Protein AF-A0A2N5MGF4-F1 (afdb_monomer_lite)

Foldseek 3Di:
DVPVLVVVLVVLVVCVVVVNFKDKDFDPPPRVVVVVVVAWDDPDPPDRITMHTDD

pLDDT: mean 87.49, std 9.1, range [58.94, 97.44]

Structure (mmCIF, N/CA/C/O backbone):
data_AF-A0A2N5MGF4-F1
#
_entry.id   AF-A0A2N5MGF4-F1
#
loop_
_atom_site.group_PDB
_atom_site.id
_atom_site.type_symbol
_atom_site.label_atom_id
_atom_site.label_alt_id
_atom_site.label_comp_id
_atom_site.label_asym_id
_atom_site.label_entity_id
_atom_site.label_seq_id
_atom_site.pdbx_PDB_ins_code
_atom_site.Cartn_x
_atom_site.Cartn_y
_atom_site.Cartn_z
_atom_site.occupancy
_atom_site.B_iso_or_equiv
_atom_site.auth_seq_id
_atom_site.auth_comp_id
_atom_site.auth_asym_id
_atom_site.auth_atom_id
_atom_site.pdbx_PDB_model_num
ATOM 1 N N . MET A 1 1 ? 14.279 -8.701 -0.501 1.00 58.94 1 MET A N 1
ATOM 2 C CA . MET A 1 1 ? 13.299 -7.588 -0.586 1.00 58.94 1 MET A CA 1
ATOM 3 C C . MET A 1 1 ? 12.220 -7.716 0.503 1.00 58.94 1 MET A C 1
ATOM 5 O O . MET A 1 1 ? 11.044 -7.818 0.184 1.00 58.94 1 MET A O 1
ATOM 9 N N . GLU A 1 2 ? 12.577 -7.720 1.791 1.00 73.00 2 GLU A N 1
ATOM 10 C CA . GLU A 1 2 ? 11.570 -7.827 2.872 1.00 73.00 2 GLU A CA 1
ATOM 11 C C . GLU A 1 2 ? 11.150 -6.473 3.458 1.00 73.00 2 GLU A C 1
ATOM 13 O O . GLU A 1 2 ? 10.014 -6.319 3.900 1.00 73.00 2 GLU A O 1
ATOM 18 N N . LEU A 1 3 ? 12.033 -5.468 3.422 1.00 90.31 3 LEU A N 1
ATOM 19 C CA . LEU A 1 3 ? 11.759 -4.164 4.028 1.00 90.31 3 LEU A CA 1
ATOM 20 C C . LEU A 1 3 ? 10.599 -3.434 3.341 1.00 90.31 3 LEU A C 1
ATOM 22 O O . LEU A 1 3 ? 9.692 -2.963 4.017 1.00 90.31 3 LEU A O 1
ATOM 26 N N . GLY A 1 4 ? 10.589 -3.398 2.004 1.00 90.44 4 GLY A N 1
ATOM 27 C CA . GLY A 1 4 ? 9.529 -2.725 1.246 1.00 90.44 4 GLY A CA 1
ATOM 28 C C . GLY A 1 4 ? 8.140 -3.277 1.569 1.00 90.44 4 GLY A C 1
ATOM 29 O O . GLY A 1 4 ? 7.204 -2.508 1.767 1.00 90.44 4 GLY A O 1
ATOM 30 N N . ARG A 1 5 ? 8.017 -4.605 1.699 1.00 91.75 5 ARG A N 1
ATOM 31 C CA . ARG A 1 5 ? 6.758 -5.256 2.080 1.00 91.75 5 ARG A CA 1
ATOM 32 C C . ARG A 1 5 ? 6.309 -4.812 3.475 1.00 91.75 5 ARG A C 1
ATOM 34 O O . ARG A 1 5 ? 5.188 -4.336 3.613 1.00 91.75 5 ARG A O 1
ATOM 41 N N . LYS A 1 6 ? 7.205 -4.880 4.469 1.00 94.75 6 LYS A N 1
ATOM 42 C CA . LYS A 1 6 ? 6.917 -4.468 5.855 1.00 94.75 6 LYS A CA 1
ATOM 43 C C . LYS A 1 6 ? 6.499 -2.998 5.953 1.00 94.75 6 LYS A C 1
ATOM 45 O O . LYS A 1 6 ? 5.621 -2.662 6.741 1.00 94.75 6 LYS A O 1
ATOM 50 N N . VAL A 1 7 ? 7.111 -2.120 5.158 1.00 94.81 7 VAL A N 1
ATOM 51 C CA . VAL A 1 7 ? 6.732 -0.699 5.096 1.00 94.81 7 VAL A CA 1
ATOM 52 C C . VAL A 1 7 ? 5.302 -0.544 4.577 1.00 94.81 7 VAL A C 1
ATOM 54 O O . VAL A 1 7 ? 4.501 0.135 5.215 1.00 94.81 7 VAL A O 1
ATOM 57 N N . VAL A 1 8 ? 4.957 -1.195 3.462 1.00 94.12 8 VAL A N 1
ATOM 58 C CA . VAL A 1 8 ? 3.608 -1.095 2.881 1.00 94.12 8 VAL A CA 1
ATOM 59 C C . VAL A 1 8 ? 2.547 -1.699 3.800 1.00 94.12 8 VAL A C 1
ATOM 61 O O . VAL A 1 8 ? 1.496 -1.093 3.981 1.00 94.12 8 VAL A O 1
ATOM 64 N N . GLU A 1 9 ? 2.827 -2.837 4.436 1.00 94.69 9 GLU A N 1
ATOM 65 C CA . GLU A 1 9 ? 1.917 -3.457 5.408 1.00 94.69 9 GLU A CA 1
ATOM 66 C C . GLU A 1 9 ? 1.638 -2.521 6.594 1.00 94.69 9 GLU A C 1
ATOM 68 O O . GLU A 1 9 ? 0.478 -2.278 6.925 1.00 94.69 9 GLU A O 1
ATOM 73 N N . ARG A 1 10 ? 2.676 -1.892 7.165 1.00 95.69 10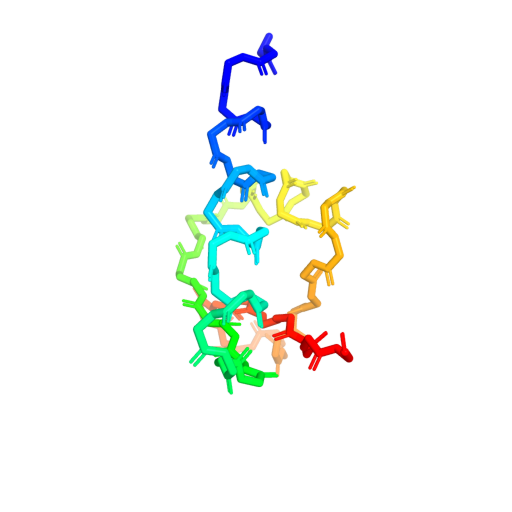 ARG A N 1
ATOM 74 C CA . ARG A 1 10 ? 2.510 -0.908 8.251 1.00 95.69 10 ARG A CA 1
ATOM 75 C C . ARG A 1 10 ? 1.715 0.326 7.822 1.00 95.69 10 ARG A C 1
ATOM 77 O O . ARG A 1 10 ? 0.937 0.855 8.614 1.00 95.69 10 ARG A O 1
ATOM 84 N N . LEU A 1 11 ? 1.898 0.796 6.587 1.00 95.50 11 LEU A N 1
ATOM 85 C CA . LEU A 1 11 ? 1.110 1.909 6.051 1.00 95.50 11 LEU A CA 1
ATOM 86 C C . LEU A 1 11 ? -0.365 1.525 5.902 1.00 95.50 11 LEU A C 1
ATOM 88 O O . LEU A 1 11 ? -1.226 2.287 6.330 1.00 95.50 11 LEU A O 1
ATOM 92 N N . ILE A 1 12 ? -0.657 0.334 5.369 1.00 95.56 12 ILE A N 1
ATOM 93 C CA . ILE A 1 12 ? -2.027 -0.188 5.260 1.00 95.56 12 ILE A CA 1
ATOM 94 C C . ILE A 1 12 ? -2.685 -0.274 6.641 1.00 95.56 12 ILE A C 1
ATOM 96 O O . ILE A 1 12 ? -3.815 0.181 6.812 1.00 95.56 12 ILE A O 1
ATOM 100 N N . GLU A 1 13 ? -1.986 -0.821 7.637 1.00 96.06 13 GLU A N 1
ATOM 101 C CA . GLU A 1 13 ? -2.492 -0.904 9.011 1.00 96.06 13 GLU A CA 1
ATOM 102 C C . GLU A 1 13 ? -2.784 0.471 9.608 1.00 96.06 13 GLU A C 1
ATOM 104 O O . GLU A 1 13 ? -3.824 0.656 10.240 1.00 96.06 13 GLU A O 1
ATOM 109 N N . LYS A 1 14 ? -1.895 1.448 9.395 1.00 97.19 14 LYS A N 1
ATOM 110 C CA . LYS A 1 14 ? -2.137 2.823 9.835 1.00 97.19 14 LYS A CA 1
ATOM 111 C C . LYS A 1 14 ? -3.377 3.399 9.157 1.00 97.19 14 LYS A C 1
ATOM 113 O O . LYS A 1 14 ? -4.248 3.914 9.843 1.00 97.19 14 LYS A O 1
ATOM 118 N N . CYS A 1 15 ? -3.501 3.252 7.840 1.00 96.25 15 CYS A N 1
ATOM 119 C CA . CYS A 1 15 ? -4.674 3.709 7.101 1.00 96.25 15 CYS A CA 1
ATOM 120 C C . CYS A 1 15 ? -5.975 3.083 7.625 1.00 96.25 15 CYS A C 1
ATOM 122 O O . CYS A 1 15 ? -6.951 3.804 7.807 1.00 96.25 15 CYS A O 1
ATOM 124 N N . ARG A 1 16 ? -5.980 1.781 7.942 1.00 94.81 16 ARG A N 1
ATOM 125 C CA . ARG A 1 16 ? -7.135 1.112 8.570 1.00 94.81 16 ARG A CA 1
ATOM 126 C C . ARG A 1 16 ? -7.502 1.737 9.915 1.00 94.81 16 ARG A C 1
ATOM 128 O O . ARG A 1 16 ? -8.666 2.050 10.136 1.00 94.81 16 ARG A O 1
ATOM 135 N N . LYS A 1 17 ? -6.515 1.946 10.795 1.00 97.25 17 LYS A N 1
ATOM 136 C CA . LYS A 1 17 ? -6.723 2.554 12.124 1.00 97.25 17 LYS A CA 1
ATOM 137 C C . LYS A 1 17 ? -7.291 3.972 12.041 1.00 97.25 17 LYS A C 1
ATOM 139 O O . LYS A 1 17 ? -8.092 4.349 12.884 1.00 97.25 17 LYS A O 1
ATOM 144 N N . GLU A 1 18 ? -6.907 4.721 11.013 1.00 97.44 18 GLU A N 1
ATOM 145 C CA . GLU A 1 18 ? -7.379 6.086 10.741 1.00 97.44 18 GLU A CA 1
ATOM 146 C C . GLU A 1 18 ? -8.717 6.117 9.966 1.00 97.44 18 GLU A C 1
ATOM 148 O O . GLU A 1 18 ? -9.184 7.181 9.566 1.00 97.44 18 GLU A O 1
ATOM 153 N N . GLY A 1 19 ? -9.341 4.963 9.693 1.00 95.38 19 GLY A N 1
ATOM 154 C CA . GLY A 1 19 ? -10.614 4.886 8.966 1.00 95.38 19 GLY A CA 1
ATOM 155 C C . GLY A 1 19 ? -10.514 5.179 7.462 1.00 95.38 19 GLY A C 1
ATOM 156 O O . GLY A 1 19 ? -11.531 5.422 6.805 1.00 95.38 19 GLY A O 1
ATOM 157 N N . ILE A 1 20 ? -9.310 5.145 6.883 1.00 96.94 20 ILE A N 1
ATOM 158 C CA . ILE A 1 20 ? -9.101 5.299 5.440 1.00 96.94 20 ILE A CA 1
ATOM 159 C C . ILE A 1 20 ? -9.566 4.022 4.737 1.00 96.94 20 ILE A C 1
ATOM 161 O O . ILE A 1 20 ? -9.032 2.939 4.955 1.00 96.94 20 ILE A O 1
ATOM 165 N N . LYS A 1 21 ? -10.535 4.165 3.829 1.00 94.00 21 LYS A N 1
ATOM 166 C CA . LYS A 1 21 ? -11.201 3.034 3.156 1.00 94.00 21 LYS A CA 1
ATOM 167 C C . LYS A 1 21 ? -10.543 2.597 1.849 1.00 94.00 21 LYS A C 1
ATOM 169 O O . LYS A 1 21 ? -10.858 1.538 1.311 1.00 94.00 21 LYS A O 1
ATOM 174 N N . LYS A 1 22 ? -9.667 3.427 1.280 1.00 93.50 22 LYS A N 1
ATOM 175 C CA . LYS A 1 22 ? -9.104 3.209 -0.056 1.00 93.50 22 LYS A CA 1
ATOM 176 C C . LYS A 1 22 ? -7.700 3.781 -0.152 1.00 93.50 22 LYS A C 1
ATOM 178 O O . LYS A 1 22 ? -7.490 4.945 0.174 1.00 93.50 22 LYS A O 1
ATOM 183 N N . ILE A 1 23 ? -6.768 2.983 -0.665 1.00 93.69 23 ILE A N 1
ATOM 184 C CA . ILE A 1 23 ? -5.412 3.430 -1.000 1.00 93.69 23 ILE A CA 1
ATOM 185 C C . ILE A 1 23 ? -5.194 3.223 -2.494 1.00 93.69 23 ILE A C 1
ATOM 187 O O . ILE A 1 23 ? -5.563 2.184 -3.045 1.00 93.69 23 ILE A O 1
ATOM 191 N N . GLN A 1 24 ? -4.583 4.208 -3.151 1.00 92.44 24 GLN A N 1
ATOM 192 C CA . GLN A 1 24 ? -4.159 4.114 -4.544 1.00 92.44 24 GLN A CA 1
ATOM 193 C C . GLN A 1 24 ? -2.672 4.418 -4.643 1.00 92.44 24 GLN A C 1
ATOM 195 O O . GLN A 1 24 ? -2.184 5.341 -3.994 1.00 92.44 24 GLN A O 1
ATOM 200 N N . VAL A 1 25 ? -1.963 3.648 -5.461 1.00 89.31 25 VAL A N 1
ATOM 201 C CA . VAL A 1 25 ? -0.543 3.874 -5.733 1.00 89.31 25 VAL A CA 1
ATOM 202 C C . VAL A 1 25 ? -0.291 3.818 -7.229 1.00 89.31 25 VAL A C 1
ATOM 204 O O . VAL A 1 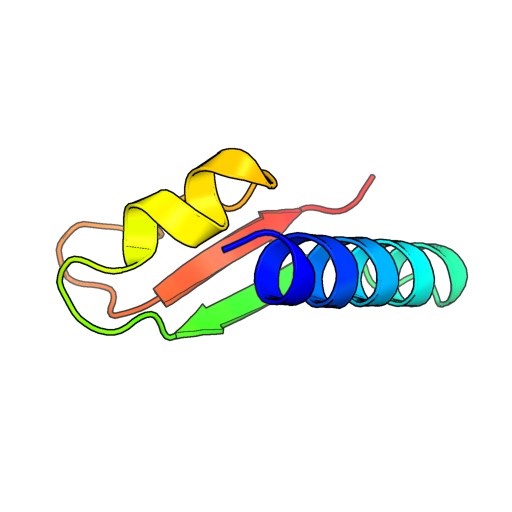25 ? -0.942 3.065 -7.956 1.00 89.31 25 VAL A O 1
ATOM 207 N N . PHE A 1 26 ? 0.671 4.609 -7.687 1.00 88.31 26 PHE A N 1
ATOM 208 C CA . PHE A 1 26 ? 1.232 4.474 -9.023 1.00 88.31 26 PHE A CA 1
ATOM 209 C C . PHE A 1 26 ? 2.418 3.520 -8.939 1.00 88.31 26 PHE A C 1
ATOM 211 O O . PHE A 1 26 ? 3.304 3.687 -8.100 1.00 88.31 26 PHE A O 1
ATOM 218 N N . ALA A 1 27 ? 2.411 2.489 -9.775 1.00 83.69 27 ALA A N 1
ATOM 219 C CA . ALA A 1 27 ? 3.497 1.527 -9.851 1.00 83.69 27 ALA A CA 1
ATOM 220 C C . ALA A 1 27 ? 4.151 1.668 -11.220 1.00 83.69 27 ALA A C 1
ATOM 222 O O . ALA A 1 27 ? 3.458 1.660 -12.235 1.00 83.69 27 ALA A O 1
ATOM 223 N N . ALA A 1 28 ? 5.480 1.778 -11.237 1.00 81.88 28 ALA A N 1
ATOM 224 C CA . ALA A 1 28 ? 6.230 1.693 -12.481 1.00 81.88 28 ALA A CA 1
ATOM 225 C C . ALA A 1 28 ? 5.927 0.367 -13.197 1.00 81.88 28 ALA A C 1
ATOM 227 O O . ALA A 1 28 ? 5.604 -0.644 -12.557 1.00 81.88 28 ALA A O 1
ATOM 228 N N . GLU A 1 29 ? 6.058 0.376 -14.519 1.00 79.00 29 GLU A N 1
ATOM 229 C CA . GLU A 1 29 ? 5.848 -0.805 -15.347 1.00 79.00 29 GLU A CA 1
ATOM 230 C C . GLU A 1 29 ? 6.706 -1.988 -14.860 1.00 79.00 29 GLU A C 1
ATOM 232 O O . GLU A 1 29 ? 7.869 -1.839 -14.478 1.00 79.00 29 GLU A O 1
ATOM 237 N N . GLY A 1 30 ? 6.097 -3.172 -14.767 1.00 80.44 30 GLY A N 1
ATOM 238 C CA . GLY A 1 30 ? 6.727 -4.387 -14.247 1.00 80.44 30 GLY A CA 1
ATOM 239 C C . GLY A 1 30 ? 6.826 -4.477 -12.715 1.00 80.44 30 GLY A C 1
ATOM 240 O O . GLY A 1 30 ? 7.212 -5.525 -12.192 1.00 80.44 30 GLY A O 1
ATOM 241 N N . LYS A 1 31 ? 6.467 -3.430 -11.953 1.00 84.62 31 LYS A N 1
ATOM 242 C CA . LYS A 1 31 ? 6.507 -3.432 -10.472 1.00 84.62 31 LYS A CA 1
ATOM 243 C C . LYS A 1 31 ? 5.149 -3.684 -9.811 1.00 84.62 31 LYS A C 1
ATOM 245 O O . LYS A 1 31 ? 5.073 -3.768 -8.586 1.00 84.62 31 LYS A O 1
ATOM 250 N N . GLN A 1 32 ? 4.082 -3.879 -10.582 1.00 84.50 32 GLN A N 1
ATOM 251 C CA . GLN A 1 32 ? 2.727 -4.113 -10.067 1.00 84.50 32 GLN A CA 1
ATOM 252 C C . GLN A 1 32 ? 2.639 -5.395 -9.225 1.00 84.50 32 GLN A C 1
ATOM 254 O O . GLN A 1 32 ? 1.940 -5.430 -8.212 1.00 84.50 32 GLN A O 1
ATOM 259 N N . ASN A 1 33 ? 3.414 -6.426 -9.584 1.00 87.88 33 ASN A N 1
ATOM 260 C CA . ASN A 1 33 ? 3.456 -7.700 -8.859 1.00 87.88 33 ASN A CA 1
ATOM 261 C C . ASN A 1 33 ? 3.888 -7.561 -7.394 1.00 87.88 33 ASN A C 1
ATOM 263 O O . ASN A 1 33 ? 3.528 -8.406 -6.578 1.00 87.88 33 ASN A O 1
ATOM 267 N N . PHE A 1 34 ? 4.637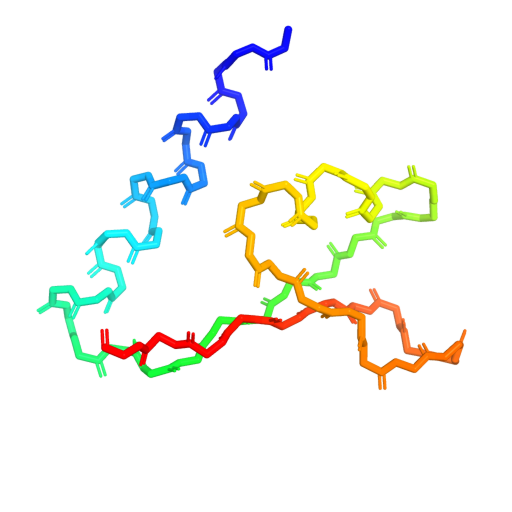 -6.515 -7.036 1.00 90.38 34 PHE A N 1
ATOM 268 C CA . PHE A 1 34 ? 4.961 -6.242 -5.637 1.00 90.38 34 PHE A CA 1
ATOM 269 C C . PHE A 1 34 ? 3.701 -5.878 -4.836 1.00 90.38 34 PHE A C 1
ATOM 271 O O . PHE A 1 34 ? 3.441 -6.480 -3.798 1.00 90.38 34 PHE A O 1
ATOM 278 N N . TYR A 1 35 ? 2.880 -4.960 -5.354 1.00 90.75 35 TYR A N 1
ATOM 279 C CA . TYR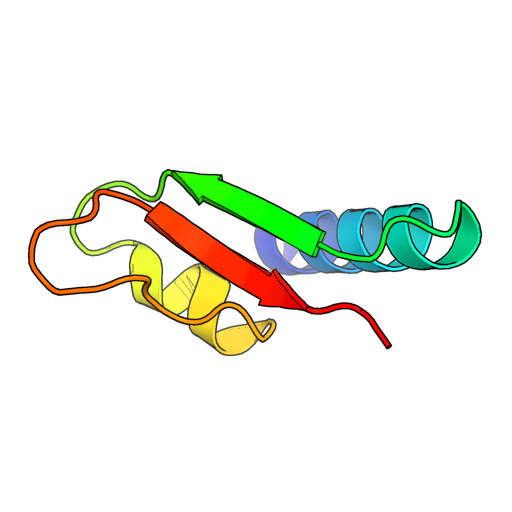 A 1 35 ? 1.670 -4.481 -4.682 1.00 90.75 35 TYR A CA 1
ATOM 280 C C . TYR A 1 35 ? 0.524 -5.505 -4.710 1.00 90.75 35 TYR A C 1
ATOM 282 O O . TYR A 1 35 ? -0.247 -5.591 -3.754 1.00 90.75 35 TYR A O 1
ATOM 290 N N . LYS A 1 36 ? 0.451 -6.347 -5.752 1.00 90.06 36 LYS A N 1
ATOM 291 C CA . LYS A 1 36 ? -0.518 -7.459 -5.824 1.00 90.06 36 LYS A CA 1
ATOM 292 C C . LYS A 1 36 ? -0.391 -8.425 -4.642 1.00 90.06 36 LYS A C 1
ATOM 294 O O . LYS A 1 36 ? -1.397 -8.875 -4.106 1.00 90.06 36 LYS A O 1
ATOM 299 N N . LYS A 1 37 ? 0.835 -8.685 -4.174 1.00 91.12 37 LYS A N 1
ATOM 300 C CA . LYS A 1 37 ? 1.099 -9.579 -3.027 1.00 91.12 37 LYS A CA 1
ATOM 301 C C . LYS A 1 37 ? 0.571 -9.053 -1.691 1.00 91.12 37 LYS A C 1
ATOM 303 O O . LYS A 1 37 ? 0.446 -9.832 -0.756 1.00 91.12 37 LYS A O 1
ATOM 308 N N . VAL A 1 38 ? 0.290 -7.754 -1.595 1.00 90.25 38 VAL A N 1
ATOM 309 C CA . VAL A 1 38 ? -0.221 -7.095 -0.381 1.00 90.25 38 VAL A CA 1
ATOM 310 C C . VAL A 1 38 ? -1.675 -6.627 -0.540 1.00 90.25 38 VAL A C 1
ATOM 312 O O . VAL A 1 38 ? -2.164 -5.853 0.275 1.00 90.25 38 VAL A O 1
ATOM 315 N N . GLY A 1 39 ? -2.377 -7.111 -1.573 1.00 90.88 39 GLY A N 1
ATOM 316 C CA . GLY A 1 39 ? -3.822 -6.925 -1.752 1.00 90.88 39 GLY A CA 1
ATOM 317 C C . GLY A 1 39 ? -4.241 -5.796 -2.697 1.00 90.88 39 GLY A C 1
ATOM 318 O O . GLY A 1 39 ? -5.436 -5.554 -2.847 1.00 90.88 39 GLY A O 1
ATOM 319 N N . PHE A 1 40 ? -3.305 -5.105 -3.356 1.00 93.69 40 PHE A N 1
ATOM 320 C CA . PHE A 1 40 ? -3.672 -4.138 -4.394 1.00 93.69 40 PHE A CA 1
ATOM 321 C C . PHE A 1 40 ? -4.093 -4.844 -5.687 1.00 93.69 40 PHE A C 1
ATOM 323 O O . PHE A 1 40 ? -3.470 -5.811 -6.119 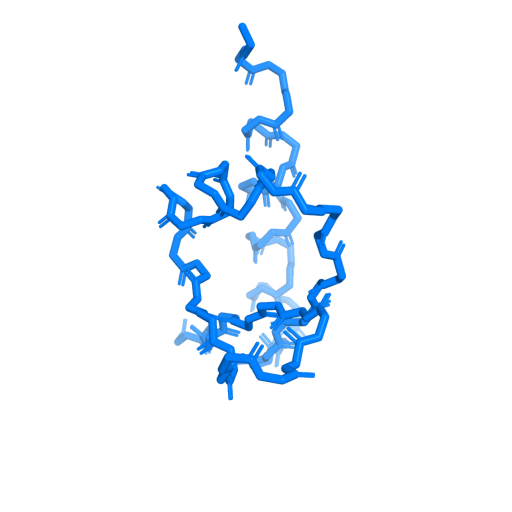1.00 93.69 40 PHE A O 1
ATOM 330 N N . VAL A 1 41 ? -5.090 -4.282 -6.361 1.00 91.44 41 VAL A N 1
ATOM 331 C CA . VAL A 1 41 ? -5.578 -4.704 -7.676 1.00 91.44 41 VAL A CA 1
ATOM 332 C C . VAL A 1 41 ? -5.286 -3.640 -8.733 1.00 91.44 41 VAL A C 1
ATOM 334 O O . VAL A 1 41 ? -5.270 -2.442 -8.444 1.00 91.44 41 VAL A O 1
ATOM 337 N N . GLU A 1 42 ? -5.018 -4.063 -9.967 1.00 87.12 42 GLU A N 1
ATOM 338 C CA . GLU A 1 42 ? -4.850 -3.147 -11.103 1.00 87.12 42 GLU A CA 1
ATOM 339 C C . GLU A 1 42 ? -6.183 -2.496 -11.479 1.00 87.12 42 GLU A C 1
ATOM 341 O O . GLU A 1 42 ? -7.233 -3.130 -11.409 1.00 87.12 42 GLU A O 1
ATOM 346 N N . ARG A 1 43 ? -6.142 -1.220 -11.881 1.00 80.88 43 ARG A N 1
ATOM 347 C CA . ARG A 1 43 ? -7.345 -0.458 -12.255 1.00 80.88 43 ARG A CA 1
ATOM 348 C C . ARG A 1 43 ? -7.760 -0.618 -13.725 1.00 80.88 43 ARG A C 1
ATOM 350 O O . ARG A 1 43 ? -8.802 -0.102 -14.106 1.00 80.88 43 ARG A O 1
ATOM 357 N N . GLY A 1 44 ? -6.962 -1.312 -14.537 1.00 73.19 44 GLY A N 1
ATOM 358 C CA . GLY A 1 44 ? -7.185 -1.515 -15.974 1.00 73.19 44 GLY A CA 1
ATOM 359 C C . GLY A 1 44 ? -5.880 -1.417 -16.767 1.00 73.19 44 GLY A C 1
ATOM 360 O O . GLY A 1 44 ? -4.916 -0.833 -16.277 1.00 73.19 44 GLY A O 1
ATOM 361 N N . ARG A 1 45 ? -5.841 -1.985 -17.985 1.00 64.88 45 ARG A N 1
ATOM 362 C CA . ARG A 1 45 ? -4.624 -2.038 -18.830 1.00 64.88 45 ARG A CA 1
ATOM 363 C C . ARG A 1 45 ? -4.068 -0.658 -19.201 1.00 64.88 45 ARG A C 1
ATOM 365 O O . ARG A 1 45 ? -2.872 -0.545 -19.425 1.00 64.88 45 ARG A O 1
ATOM 372 N N . GLU A 1 46 ? -4.909 0.372 -19.220 1.00 69.31 46 GLU A N 1
ATOM 373 C CA . GLU A 1 46 ? -4.510 1.751 -19.541 1.00 69.31 46 GLU A CA 1
ATOM 374 C C . GLU A 1 46 ? -4.201 2.602 -18.298 1.00 69.31 46 GLU A C 1
ATOM 376 O O . GLU A 1 46 ? -3.757 3.742 -18.406 1.00 69.31 46 GLU A O 1
ATOM 381 N N . ALA A 1 47 ? -4.423 2.071 -17.091 1.00 66.56 47 ALA A N 1
ATOM 382 C CA . ALA A 1 47 ? -4.232 2.817 -15.855 1.00 66.56 47 ALA A CA 1
ATOM 383 C C . ALA A 1 47 ? -2.838 2.564 -15.262 1.00 66.56 47 ALA A C 1
ATOM 385 O O . ALA A 1 47 ? -2.486 1.440 -14.911 1.00 66.56 47 ALA A O 1
ATOM 386 N N . THR A 1 48 ? -2.076 3.629 -15.012 1.00 69.75 48 THR A N 1
ATOM 387 C CA . THR A 1 48 ? -0.718 3.574 -14.429 1.00 69.75 48 THR A CA 1
ATOM 388 C C . THR A 1 48 ? -0.687 3.294 -12.916 1.00 69.75 48 THR A C 1
ATOM 390 O O . THR A 1 48 ? 0.323 3.522 -12.247 1.00 69.75 48 THR A O 1
ATOM 393 N N . GLY A 1 49 ? -1.784 2.804 -12.324 1.00 81.38 49 GLY A N 1
ATOM 394 C CA . GLY A 1 49 ? -1.828 2.575 -10.880 1.00 81.38 49 GLY A CA 1
ATOM 395 C C . GLY A 1 49 ? -2.786 1.495 -10.409 1.00 81.38 49 GL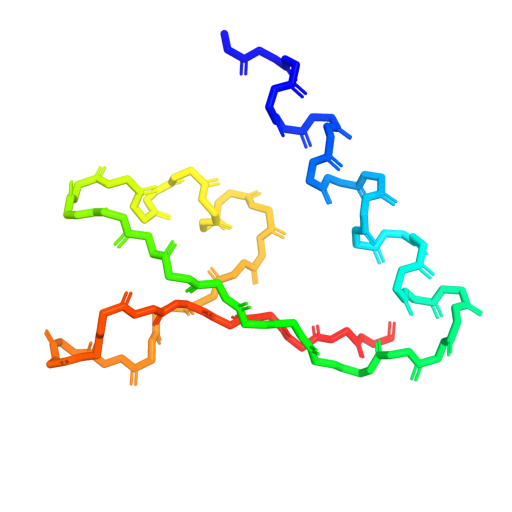Y A C 1
ATOM 396 O O . GLY A 1 49 ? -3.726 1.103 -11.102 1.00 81.38 49 GLY A O 1
ATOM 397 N N . THR A 1 50 ? -2.545 1.056 -9.182 1.00 84.38 50 THR A N 1
ATOM 398 C CA . THR A 1 50 ? -3.270 -0.008 -8.493 1.00 84.38 50 THR A CA 1
ATOM 399 C C . THR A 1 50 ? -4.026 0.551 -7.288 1.00 84.38 50 THR A C 1
ATOM 401 O O . THR A 1 50 ? -3.828 1.691 -6.860 1.00 84.38 50 THR A O 1
ATOM 404 N N . THR A 1 51 ? -4.979 -0.209 -6.760 1.00 87.62 51 THR A N 1
ATOM 405 C CA . THR A 1 51 ? -5.844 0.204 -5.648 1.00 87.62 51 THR A CA 1
ATOM 406 C C . THR A 1 51 ? -6.097 -0.956 -4.704 1.00 87.62 51 THR A C 1
ATOM 408 O O . THR A 1 51 ? -6.255 -2.078 -5.158 1.00 87.62 51 THR A O 1
ATOM 411 N N . ILE A 1 52 ? -6.190 -0.688 -3.406 1.00 90.56 52 ILE A N 1
ATOM 412 C CA . ILE A 1 52 ? -6.722 -1.629 -2.418 1.00 90.56 52 ILE A CA 1
ATOM 413 C C . ILE A 1 52 ? -7.900 -0.975 -1.694 1.00 90.56 52 ILE A C 1
ATOM 415 O O . ILE A 1 52 ? -7.859 0.217 -1.367 1.00 90.56 52 ILE A O 1
ATOM 419 N N . LEU A 1 53 ? -8.959 -1.754 -1.481 1.00 88.62 53 LEU A N 1
ATOM 420 C CA . LEU A 1 53 ? -10.056 -1.394 -0.589 1.00 88.62 53 LEU A CA 1
ATOM 421 C C . LEU A 1 53 ? -9.745 -1.958 0.793 1.00 88.62 53 LEU A C 1
ATOM 423 O O . LEU A 1 53 ? -9.383 -3.126 0.929 1.00 88.62 53 LEU A O 1
ATOM 427 N N . LEU A 1 54 ? -9.850 -1.106 1.804 1.00 88.06 54 LEU A N 1
ATOM 428 C CA . LEU A 1 54 ? -9.627 -1.472 3.191 1.00 88.06 54 LEU A CA 1
ATOM 429 C C . LEU A 1 54 ? -10.989 -1.681 3.855 1.00 88.06 54 LEU A C 1
ATOM 431 O O . LEU A 1 54 ? -11.813 -0.767 3.863 1.00 88.06 54 LEU A O 1
ATOM 435 N N . SER A 1 55 ? -11.209 -2.900 4.349 1.00 77.06 55 SER A N 1
ATOM 436 C CA . SER A 1 55 ? -12.321 -3.279 5.228 1.00 77.06 55 SER A CA 1
ATOM 437 C C . SER A 1 55 ? -12.003 -2.959 6.679 1.00 77.06 55 SER A C 1
ATOM 439 O O . SER A 1 55 ? -10.841 -3.255 7.062 1.00 77.06 55 SER A O 1
#

Secondary structure (DSSP, 8-state):
--HHHHHHHHHHHHHHHTT--EEEEE--TT-HHHHHTTT-EE--TT-SEEEEE--

Sequence (55 aa):
MELGRKVVERLIEKCRKEGIKKIQVFAAEGKQNFYKKVGFVERGREATGTTILLS

Radius of gyration: 11.23 Å; chains: 1; bounding box: 26×16×32 Å